Protein AF-A0A9W6GX20-F1 (afdb_monomer_lite)

Sequence (110 aa):
MPNDTYKALIESVVKDRARELGLNESQAFATVANALILEPFDLSIDEIEAGDTDGSGDGQIDALYILVNGHTLSGEEGEKIPERGPLEIDIIIIQSKNTDSFTESTLAMF

Foldseek 3Di:
DVVVVVVVVLQVQLVVQCVVVVHDSQVSQVLVVLCVVCVVLPDDPVLSVVQADDDPDPPQFRGKFKAKVSFGCDDPSVVVHDPDDDIDIDIDTDHGDPDPDDDDDDDPDD

Secondary structure (DSSP, 8-state):
-HHHHHHHHHHHHHHHHHHHHT--HHHHHHHHHHHHHHGGGT--HHHHHHHB--SSSS-S-SEEEEEETTEESSHHHHTTS-SSS---EEEEEE----SSS---------

Structure (mmCIF, N/CA/C/O backbone):
data_AF-A0A9W6GX20-F1
#
_entry.id   A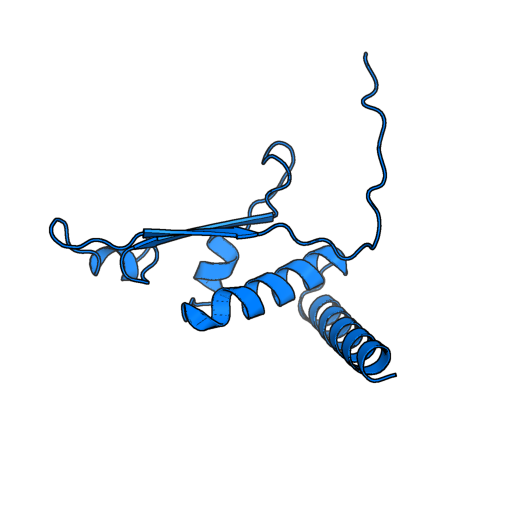F-A0A9W6GX20-F1
#
loop_
_atom_site.group_PDB
_atom_site.id
_atom_site.type_symbol
_atom_site.label_atom_id
_atom_site.label_alt_id
_atom_site.label_comp_id
_atom_site.label_asym_id
_atom_site.label_entity_id
_atom_site.label_seq_id
_atom_site.pdbx_PDB_ins_code
_atom_site.Cartn_x
_atom_site.Cartn_y
_atom_site.Cartn_z
_atom_site.occupancy
_atom_site.B_iso_or_equiv
_atom_site.auth_seq_id
_atom_site.auth_comp_id
_atom_site.auth_asym_id
_atom_site.auth_atom_id
_atom_site.pdbx_PDB_model_num
ATOM 1 N N . MET A 1 1 ? 28.650 -6.823 -4.273 1.00 56.97 1 MET A N 1
ATOM 2 C CA . MET A 1 1 ? 28.546 -6.539 -2.822 1.00 56.97 1 MET A CA 1
ATOM 3 C C . MET A 1 1 ? 27.142 -6.946 -2.373 1.00 56.97 1 MET A C 1
ATOM 5 O O . MET A 1 1 ? 26.289 -7.030 -3.243 1.00 56.97 1 MET A O 1
ATOM 9 N N . PRO A 1 2 ? 26.865 -7.235 -1.089 1.00 69.00 2 PRO A N 1
ATOM 10 C CA . PRO A 1 2 ? 25.550 -7.729 -0.644 1.00 69.00 2 PRO A CA 1
ATOM 11 C C . PRO A 1 2 ? 24.354 -6.898 -1.146 1.00 69.00 2 PRO A C 1
ATOM 13 O O . PRO A 1 2 ? 23.334 -7.462 -1.527 1.00 69.00 2 PRO A O 1
ATOM 16 N N . ASN A 1 3 ? 24.519 -5.575 -1.250 1.00 79.06 3 ASN A N 1
ATOM 17 C CA . ASN A 1 3 ? 23.487 -4.664 -1.755 1.00 79.06 3 ASN A CA 1
ATOM 18 C C . ASN A 1 3 ? 23.095 -4.913 -3.219 1.00 79.06 3 ASN A C 1
ATOM 20 O O . ASN A 1 3 ? 21.919 -4.791 -3.549 1.00 79.06 3 ASN A O 1
ATOM 24 N N . ASP A 1 4 ? 24.037 -5.306 -4.079 1.00 88.19 4 ASP A N 1
ATOM 25 C CA . ASP A 1 4 ? 23.742 -5.589 -5.491 1.00 88.19 4 ASP A CA 1
ATOM 26 C C . ASP A 1 4 ? 22.870 -6.844 -5.617 1.00 88.19 4 ASP A C 1
ATOM 28 O O . ASP A 1 4 ? 21.959 -6.904 -6.439 1.00 88.19 4 ASP A O 1
ATOM 32 N N . THR A 1 5 ? 23.122 -7.836 -4.758 1.00 92.38 5 THR A N 1
ATOM 33 C CA . THR A 1 5 ? 22.345 -9.077 -4.707 1.00 92.38 5 THR A CA 1
ATOM 34 C C . THR A 1 5 ? 20.917 -8.817 -4.233 1.00 92.38 5 THR A C 1
ATOM 36 O O . THR A 1 5 ? 19.979 -9.328 -4.839 1.00 92.38 5 THR A O 1
ATOM 39 N N . TYR A 1 6 ? 20.730 -8.009 -3.183 1.00 89.31 6 TYR A N 1
ATOM 40 C CA . TYR A 1 6 ? 19.389 -7.667 -2.694 1.00 89.31 6 TYR A CA 1
ATOM 41 C C . TYR A 1 6 ? 18.599 -6.837 -3.705 1.00 89.31 6 TYR A C 1
ATOM 43 O O . TYR A 1 6 ? 17.421 -7.109 -3.922 1.00 89.31 6 TYR A O 1
ATOM 51 N N . LYS A 1 7 ? 19.252 -5.881 -4.378 1.00 88.88 7 LYS A N 1
ATOM 52 C CA . LYS A 1 7 ? 18.622 -5.107 -5.453 1.00 88.88 7 LYS A CA 1
ATOM 53 C C . LYS A 1 7 ? 18.160 -6.018 -6.592 1.00 88.88 7 LYS A C 1
ATOM 55 O O . LYS A 1 7 ? 16.993 -5.972 -6.963 1.00 88.88 7 LYS A O 1
ATOM 60 N N . ALA A 1 8 ? 19.033 -6.904 -7.073 1.00 92.19 8 ALA A N 1
ATOM 61 C CA . ALA A 1 8 ? 18.685 -7.857 -8.126 1.00 92.19 8 ALA A CA 1
ATOM 62 C C . ALA A 1 8 ? 17.529 -8.794 -7.724 1.00 92.19 8 ALA A C 1
ATOM 64 O O . ALA A 1 8 ? 16.697 -9.143 -8.562 1.00 92.19 8 ALA A O 1
ATOM 65 N N . LEU A 1 9 ? 17.452 -9.186 -6.446 1.00 93.88 9 LEU A N 1
ATOM 66 C CA . LEU A 1 9 ? 16.350 -9.997 -5.931 1.00 93.88 9 LEU A CA 1
ATOM 67 C C . LEU A 1 9 ? 15.019 -9.235 -5.976 1.00 93.88 9 LEU A C 1
ATOM 69 O O . LEU A 1 9 ? 14.044 -9.770 -6.501 1.00 93.88 9 LEU A O 1
ATOM 73 N N . ILE A 1 10 ? 14.980 -7.993 -5.480 1.00 91.75 10 ILE A N 1
ATOM 74 C CA . ILE A 1 10 ? 13.766 -7.163 -5.524 1.00 91.75 10 ILE A CA 1
ATOM 75 C C . ILE A 1 10 ? 13.337 -6.916 -6.972 1.00 91.75 10 ILE A C 1
ATOM 77 O O . ILE A 1 10 ? 12.167 -7.092 -7.298 1.00 91.75 10 ILE A O 1
ATOM 81 N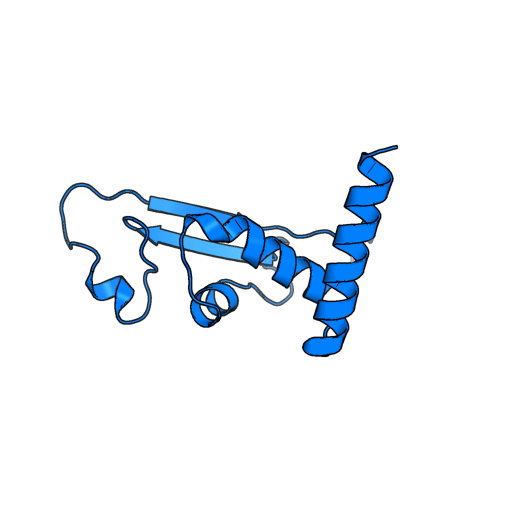 N . GLU A 1 11 ? 14.274 -6.592 -7.863 1.00 93.50 11 GLU A N 1
ATOM 82 C CA . GLU A 1 11 ? 13.978 -6.411 -9.288 1.00 93.50 11 GLU A CA 1
ATOM 83 C C . GLU A 1 11 ? 13.362 -7.669 -9.920 1.00 93.50 11 GLU A C 1
ATOM 85 O O . GLU A 1 11 ? 12.450 -7.562 -10.740 1.00 93.50 11 GLU A O 1
ATOM 90 N N . SER A 1 12 ? 13.825 -8.865 -9.538 1.00 96.19 12 SER A N 1
ATOM 91 C CA . SER A 1 12 ? 13.233 -10.123 -10.005 1.00 96.19 12 SER A CA 1
ATOM 92 C C . SER A 1 12 ? 11.802 -10.299 -9.498 1.00 96.19 12 SER A C 1
ATOM 94 O O . SER A 1 12 ? 10.918 -10.606 -10.294 1.00 96.19 12 SER A O 1
ATOM 96 N N . VAL A 1 13 ? 11.561 -10.065 -8.203 1.00 96.38 13 VAL A N 1
ATOM 97 C CA . VAL A 1 13 ? 10.224 -10.17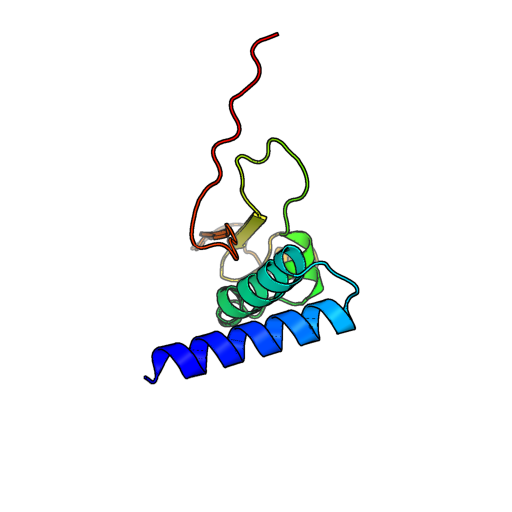5 -7.593 1.00 96.38 13 VAL A CA 1
ATOM 98 C C . VAL A 1 13 ? 9.242 -9.213 -8.262 1.00 96.38 13 VAL A C 1
ATOM 100 O O . VAL A 1 13 ? 8.137 -9.608 -8.622 1.00 96.38 13 VAL A O 1
ATOM 103 N N . VAL A 1 14 ? 9.661 -7.969 -8.502 1.00 96.56 14 VAL A N 1
ATOM 104 C CA . VAL A 1 14 ? 8.842 -6.952 -9.179 1.00 96.56 14 VAL A CA 1
ATOM 105 C C . VAL A 1 14 ? 8.513 -7.368 -10.613 1.00 96.56 14 VAL A C 1
ATOM 107 O O . VAL A 1 14 ? 7.367 -7.234 -11.040 1.00 96.56 14 VAL A O 1
ATOM 110 N N . LYS A 1 15 ? 9.480 -7.917 -11.357 1.00 96.94 15 LYS A N 1
ATOM 111 C CA . LYS A 1 15 ? 9.256 -8.404 -12.730 1.00 96.94 15 LYS A CA 1
ATOM 112 C C . LYS A 1 15 ? 8.304 -9.592 -12.787 1.00 96.94 15 LYS A C 1
ATOM 114 O O . LYS A 1 15 ? 7.477 -9.663 -13.696 1.00 96.94 15 LYS A O 1
ATOM 119 N N . ASP A 1 16 ? 8.413 -10.518 -11.842 1.00 97.69 16 ASP A N 1
ATOM 120 C CA . ASP A 1 16 ? 7.505 -11.660 -11.773 1.00 97.69 16 ASP A CA 1
ATOM 121 C C . ASP A 1 16 ? 6.088 -11.210 -11.390 1.00 97.69 16 ASP A C 1
ATOM 123 O O . ASP A 1 16 ? 5.132 -11.606 -12.057 1.00 97.69 16 ASP A O 1
ATOM 127 N N . ARG A 1 17 ? 5.957 -10.277 -10.436 1.00 95.75 17 ARG A N 1
ATOM 128 C CA . ARG A 1 17 ? 4.678 -9.653 -10.062 1.00 95.75 17 ARG A CA 1
ATOM 129 C C . ARG A 1 17 ? 4.027 -8.909 -11.230 1.00 95.75 17 ARG A C 1
ATOM 131 O O . ARG A 1 17 ? 2.831 -9.066 -11.468 1.00 95.75 17 ARG A O 1
ATOM 138 N N . ALA A 1 18 ? 4.813 -8.145 -11.992 1.00 97.00 18 ALA A N 1
ATOM 139 C CA . ALA A 1 18 ? 4.352 -7.463 -13.201 1.00 97.00 18 ALA A CA 1
ATOM 140 C C . ALA A 1 18 ? 3.785 -8.456 -14.227 1.00 97.00 18 ALA A C 1
ATOM 142 O O . ALA A 1 18 ? 2.727 -8.216 -14.807 1.00 97.00 18 ALA A O 1
ATOM 143 N N . ARG A 1 19 ? 4.456 -9.602 -14.417 1.00 97.50 19 ARG A N 1
ATOM 144 C CA . ARG A 1 19 ? 4.006 -10.661 -15.330 1.00 97.50 19 ARG A CA 1
ATOM 145 C C . ARG A 1 19 ? 2.726 -11.343 -14.847 1.00 97.50 19 ARG A C 1
ATOM 147 O O . ARG A 1 19 ? 1.853 -11.587 -15.672 1.00 97.50 19 ARG A O 1
ATOM 154 N N . GLU A 1 20 ? 2.627 -11.665 -13.559 1.00 96.62 20 GLU A N 1
ATOM 155 C CA . GLU A 1 20 ? 1.448 -12.324 -12.978 1.00 96.62 20 GLU A CA 1
ATOM 156 C C . GLU A 1 20 ? 0.184 -11.477 -13.104 1.00 96.62 20 GLU A C 1
ATOM 158 O O . GLU A 1 20 ? -0.864 -11.992 -13.487 1.00 96.62 20 GLU A O 1
ATOM 163 N N . LEU A 1 21 ? 0.291 -10.183 -12.798 1.00 93.44 21 LEU A N 1
ATOM 164 C CA . LEU A 1 21 ? -0.860 -9.281 -12.732 1.00 93.44 21 LEU A CA 1
ATOM 165 C C . LEU A 1 21 ? -1.097 -8.488 -14.025 1.00 93.44 21 LEU A C 1
ATOM 167 O O . LEU A 1 21 ? -2.078 -7.757 -14.128 1.00 93.44 21 LEU A O 1
ATOM 171 N N . GLY A 1 22 ? -0.208 -8.604 -15.017 1.00 96.06 22 GLY A N 1
ATOM 172 C CA . GLY A 1 22 ? -0.285 -7.815 -16.250 1.00 96.06 22 GLY A CA 1
ATOM 173 C C . GLY A 1 22 ? -0.063 -6.313 -16.027 1.00 96.06 22 GLY A C 1
ATOM 174 O O . GLY A 1 22 ? -0.606 -5.496 -16.769 1.00 96.06 22 GLY A O 1
ATOM 175 N N . LEU A 1 23 ? 0.719 -5.952 -15.007 1.00 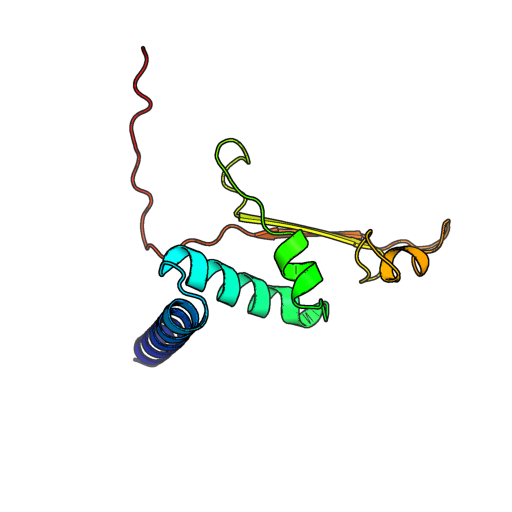93.62 23 LEU A N 1
ATOM 176 C CA . LEU A 1 23 ? 1.014 -4.572 -14.616 1.00 93.62 23 LEU A CA 1
ATOM 177 C C . LEU A 1 23 ? 2.310 -4.069 -15.259 1.00 93.62 23 LEU A C 1
ATOM 179 O O . LEU A 1 23 ? 3.177 -4.852 -15.653 1.00 93.62 23 LEU A O 1
ATOM 183 N N . ASN A 1 24 ? 2.486 -2.747 -15.320 1.00 93.75 24 ASN A N 1
ATOM 184 C CA . ASN A 1 24 ? 3.810 -2.187 -15.601 1.00 93.75 24 ASN A CA 1
ATOM 185 C C . ASN A 1 24 ? 4.737 -2.306 -14.373 1.00 93.75 24 ASN A C 1
ATOM 187 O O . ASN A 1 24 ? 4.270 -2.508 -13.253 1.00 93.75 24 ASN A O 1
ATOM 191 N N . GLU A 1 25 ? 6.054 -2.174 -14.565 1.00 92.88 25 GLU A N 1
ATOM 192 C CA . GLU A 1 25 ? 7.028 -2.366 -13.475 1.00 92.88 25 GLU A CA 1
ATOM 193 C C . GLU A 1 25 ? 6.843 -1.386 -12.303 1.00 92.88 25 GLU A C 1
ATOM 195 O O . GLU A 1 25 ? 7.079 -1.768 -11.161 1.00 92.88 25 GLU A O 1
ATOM 200 N N . SER A 1 26 ? 6.398 -0.148 -12.548 1.00 90.94 26 SER A N 1
ATOM 201 C CA . SER A 1 26 ? 6.145 0.833 -11.482 1.00 90.94 26 SER A CA 1
ATOM 202 C C . SER A 1 26 ? 4.924 0.459 -10.644 1.00 90.94 26 SER A C 1
ATOM 204 O O . SER A 1 26 ? 4.984 0.507 -9.419 1.00 90.94 26 SER A O 1
ATOM 206 N N . GLN A 1 27 ? 3.838 0.040 -11.295 1.00 92.06 27 GLN A N 1
ATOM 207 C CA . GLN A 1 27 ? 2.642 -0.468 -10.621 1.00 92.06 27 GLN A CA 1
ATOM 208 C C . GLN A 1 27 ? 2.970 -1.737 -9.832 1.00 92.06 27 GLN A C 1
ATOM 210 O O . GLN A 1 27 ? 2.653 -1.832 -8.653 1.00 92.06 27 GLN A O 1
ATOM 215 N N . ALA A 1 28 ? 3.675 -2.689 -10.445 1.00 94.94 28 ALA A N 1
ATOM 216 C CA . ALA A 1 28 ? 4.097 -3.907 -9.766 1.00 94.94 28 ALA A CA 1
ATOM 217 C C . ALA A 1 28 ? 4.988 -3.602 -8.554 1.00 94.94 28 ALA A C 1
ATOM 219 O O . ALA A 1 28 ? 4.784 -4.185 -7.491 1.00 94.94 28 ALA A O 1
ATOM 220 N N . PHE A 1 29 ? 5.922 -2.656 -8.682 1.00 94.31 29 PHE A N 1
ATOM 221 C CA . PHE A 1 29 ? 6.742 -2.196 -7.566 1.00 94.31 29 PHE A CA 1
ATOM 222 C C . PHE A 1 29 ? 5.888 -1.641 -6.424 1.00 94.31 29 PHE A C 1
ATOM 224 O O . PHE A 1 29 ? 6.108 -2.037 -5.283 1.00 94.31 29 PHE A O 1
ATOM 231 N N . ALA A 1 30 ? 4.893 -0.798 -6.721 1.00 93.56 30 ALA A N 1
ATOM 232 C CA . ALA A 1 30 ? 3.971 -0.282 -5.711 1.00 93.56 30 ALA A CA 1
ATOM 233 C C . ALA A 1 30 ? 3.222 -1.416 -4.991 1.00 93.56 30 ALA A C 1
ATOM 235 O O . ALA A 1 30 ? 3.221 -1.446 -3.766 1.00 93.56 30 ALA A O 1
ATOM 236 N N . THR A 1 31 ? 2.705 -2.418 -5.717 1.00 93.50 31 THR A N 1
ATOM 237 C CA . THR A 1 31 ? 2.021 -3.561 -5.072 1.00 93.50 31 THR A CA 1
ATOM 238 C C . THR A 1 31 ? 2.940 -4.357 -4.141 1.00 93.50 31 THR A C 1
ATOM 240 O O . THR A 1 31 ? 2.514 -4.791 -3.074 1.00 93.50 31 THR A O 1
ATOM 243 N N . VAL A 1 32 ? 4.211 -4.550 -4.520 1.00 94.25 32 VAL A N 1
ATOM 244 C CA . VAL A 1 32 ? 5.199 -5.249 -3.683 1.00 94.25 32 VAL A CA 1
ATOM 245 C C . VAL A 1 32 ? 5.560 -4.401 -2.465 1.00 94.25 32 VAL A C 1
ATOM 247 O O . VAL A 1 32 ? 5.625 -4.924 -1.356 1.00 94.25 32 VAL A O 1
ATOM 250 N N . ALA A 1 33 ? 5.781 -3.099 -2.657 1.00 94.44 33 ALA A N 1
ATOM 251 C CA . ALA A 1 33 ? 6.115 -2.175 -1.581 1.00 94.44 33 ALA A CA 1
ATOM 252 C C . ALA A 1 33 ? 4.979 -2.075 -0.556 1.00 94.44 33 ALA A C 1
ATOM 254 O O . ALA A 1 33 ? 5.236 -2.243 0.634 1.00 94.44 33 ALA A O 1
ATOM 255 N N . ASN A 1 34 ? 3.738 -1.883 -1.011 1.00 95.00 34 ASN A N 1
ATOM 256 C CA . ASN A 1 34 ? 2.562 -1.801 -0.146 1.00 95.00 34 ASN A CA 1
ATOM 257 C C . ASN A 1 34 ? 2.406 -3.095 0.664 1.00 95.00 34 ASN A C 1
ATOM 259 O O . ASN A 1 34 ? 2.324 -3.031 1.886 1.00 95.00 34 ASN A O 1
ATOM 263 N N . ALA A 1 35 ? 2.490 -4.268 0.023 1.00 93.44 35 ALA A N 1
ATOM 264 C CA . ALA A 1 35 ? 2.384 -5.554 0.716 1.00 93.44 35 ALA A CA 1
ATOM 265 C C . ALA A 1 35 ? 3.457 -5.754 1.803 1.00 93.44 35 ALA A C 1
ATOM 267 O O . ALA A 1 35 ? 3.154 -6.246 2.885 1.00 93.44 35 ALA A O 1
ATOM 268 N N . LEU A 1 36 ? 4.708 -5.358 1.539 1.00 92.94 36 LEU A N 1
ATOM 269 C CA . LEU A 1 36 ? 5.795 -5.484 2.518 1.00 92.94 36 LEU A CA 1
ATOM 270 C C . LEU A 1 36 ? 5.684 -4.466 3.661 1.00 92.94 36 LEU A C 1
ATOM 272 O O . LEU A 1 36 ? 5.971 -4.799 4.805 1.00 92.94 36 LEU A O 1
ATOM 276 N N . ILE A 1 37 ? 5.290 -3.225 3.365 1.00 94.69 37 ILE A N 1
ATOM 277 C CA . ILE A 1 37 ? 5.120 -2.173 4.379 1.00 94.69 37 ILE A CA 1
ATOM 278 C C . ILE A 1 37 ? 3.942 -2.497 5.302 1.00 94.69 37 ILE A C 1
ATOM 280 O O . ILE A 1 37 ? 4.007 -2.208 6.496 1.00 94.69 37 ILE A O 1
ATOM 284 N N . LEU A 1 38 ? 2.880 -3.088 4.750 1.00 94.94 38 LEU A N 1
ATOM 285 C CA . LEU A 1 38 ? 1.632 -3.350 5.460 1.00 94.94 38 LEU A CA 1
ATOM 286 C C . LEU A 1 38 ? 1.588 -4.723 6.148 1.00 94.94 38 LEU A C 1
ATOM 288 O O . LEU A 1 38 ? 0.651 -4.970 6.903 1.00 94.94 38 LEU A O 1
ATOM 292 N N . GLU A 1 39 ? 2.607 -5.575 5.966 1.00 94.00 39 GLU A N 1
ATOM 293 C CA . GLU A 1 39 ? 2.730 -6.881 6.641 1.00 94.00 39 GLU A CA 1
ATOM 294 C C . GLU A 1 39 ? 2.432 -6.813 8.155 1.00 94.00 39 GLU A C 1
ATOM 296 O O . GLU A 1 39 ? 1.670 -7.651 8.638 1.00 94.00 39 GLU A O 1
ATOM 301 N N . PRO A 1 40 ? 2.938 -5.826 8.929 1.00 94.19 40 PRO A N 1
ATOM 302 C CA . PRO A 1 40 ? 2.708 -5.786 10.374 1.00 94.19 40 PRO A CA 1
ATOM 303 C C . PRO A 1 40 ? 1.247 -5.560 10.782 1.00 94.19 40 PRO A C 1
ATOM 305 O O . PRO A 1 40 ? 0.911 -5.785 11.944 1.00 94.19 40 PRO A O 1
ATOM 308 N N . PHE A 1 41 ? 0.406 -5.090 9.859 1.00 92.44 41 PHE A N 1
ATOM 309 C CA . PHE A 1 41 ? -0.997 -4.764 10.105 1.00 92.44 41 PHE A CA 1
ATOM 310 C C . PHE A 1 41 ? -1.956 -5.888 9.689 1.00 92.44 41 PHE A C 1
ATOM 312 O O . PHE A 1 41 ? -3.153 -5.746 9.901 1.00 92.44 41 PHE A O 1
ATOM 319 N N . ASP A 1 42 ? -1.441 -6.990 9.125 1.00 91.19 42 ASP A N 1
ATOM 320 C CA . ASP A 1 42 ? -2.218 -8.183 8.738 1.00 91.19 42 ASP A CA 1
ATOM 321 C C . ASP A 1 42 ? -3.435 -7.869 7.843 1.00 91.19 42 ASP A C 1
ATOM 323 O O . ASP A 1 42 ? -4.497 -8.479 7.957 1.00 91.19 42 ASP A O 1
ATOM 327 N N . LEU A 1 43 ? -3.286 -6.882 6.951 1.00 91.00 43 LEU A N 1
ATOM 328 C CA . LEU A 1 43 ? -4.343 -6.484 6.023 1.00 91.00 43 LEU A CA 1
ATOM 329 C C . LEU A 1 43 ? -4.528 -7.531 4.922 1.00 91.00 43 LEU A C 1
ATOM 331 O O . LEU A 1 43 ? -3.562 -8.059 4.361 1.00 91.00 43 LEU A O 1
ATOM 335 N N . SER A 1 44 ? -5.782 -7.789 4.562 1.00 90.88 44 SER A N 1
ATOM 336 C CA . SER A 1 44 ? -6.111 -8.608 3.397 1.00 90.88 44 SER A CA 1
ATOM 337 C C . SER A 1 44 ? -5.735 -7.907 2.085 1.00 90.88 44 SER A C 1
ATOM 339 O O . SER A 1 44 ? -5.554 -6.692 2.028 1.00 90.88 44 SER A O 1
ATOM 341 N N . ILE A 1 45 ? -5.642 -8.676 0.994 1.00 89.19 45 ILE A N 1
ATOM 342 C CA . ILE A 1 45 ? -5.335 -8.124 -0.339 1.00 89.19 45 ILE A CA 1
ATOM 343 C C . ILE A 1 45 ? -6.368 -7.064 -0.738 1.00 89.19 45 ILE A C 1
ATOM 345 O O . ILE A 1 45 ? -5.982 -5.995 -1.196 1.00 89.19 45 ILE A O 1
ATOM 349 N N . ASP A 1 46 ? -7.653 -7.330 -0.498 1.00 90.38 46 ASP A N 1
ATOM 350 C CA . ASP A 1 46 ? -8.737 -6.404 -0.831 1.00 90.38 46 ASP A CA 1
ATOM 351 C C . ASP A 1 46 ? -8.635 -5.094 -0.026 1.00 90.38 46 ASP A C 1
ATOM 353 O O . ASP A 1 46 ? -8.926 -4.019 -0.545 1.00 90.38 46 ASP A O 1
ATOM 357 N N . GLU A 1 47 ? -8.193 -5.159 1.235 1.00 91.31 47 GLU A N 1
ATOM 358 C CA . GLU A 1 47 ? -7.964 -3.970 2.069 1.00 91.31 47 GLU A CA 1
ATOM 359 C C . GLU A 1 47 ? -6.747 -3.162 1.621 1.00 91.31 47 GLU A C 1
ATOM 361 O O . GLU A 1 47 ? -6.782 -1.932 1.676 1.00 91.31 47 GLU A O 1
ATOM 366 N N . ILE A 1 48 ? -5.688 -3.836 1.163 1.00 92.44 48 ILE A N 1
ATOM 367 C CA . ILE A 1 48 ? -4.524 -3.177 0.564 1.00 92.44 48 ILE A CA 1
ATOM 368 C C . ILE A 1 48 ? -4.961 -2.442 -0.709 1.00 92.44 48 ILE A C 1
ATOM 370 O O . ILE A 1 48 ? -4.767 -1.238 -0.827 1.00 92.44 48 ILE A O 1
ATOM 374 N N . GLU A 1 49 ? -5.635 -3.133 -1.628 1.00 90.19 49 GLU A N 1
ATOM 375 C CA . GLU A 1 49 ? -6.103 -2.535 -2.885 1.00 90.19 49 GLU A CA 1
ATOM 376 C C . GLU A 1 49 ? -7.088 -1.376 -2.657 1.00 90.19 49 GLU A C 1
ATOM 378 O O . GLU A 1 49 ? -7.090 -0.406 -3.412 1.00 90.19 49 GLU A O 1
ATOM 383 N N . ALA A 1 50 ? -7.899 -1.424 -1.595 1.00 90.25 50 ALA A N 1
ATOM 384 C CA . ALA A 1 50 ? -8.822 -0.343 -1.250 1.00 90.25 50 ALA A CA 1
ATOM 385 C C . ALA A 1 50 ? -8.127 0.953 -0.791 1.00 90.25 50 ALA A C 1
ATOM 387 O O . ALA A 1 50 ? -8.747 2.019 -0.839 1.00 90.25 50 ALA A O 1
ATOM 388 N N . GLY A 1 51 ? -6.880 0.869 -0.319 1.00 90.44 51 GLY A N 1
ATOM 389 C CA . GLY A 1 51 ? -6.086 2.027 0.096 1.00 90.44 51 GLY A CA 1
ATOM 390 C C . GLY A 1 51 ? -5.224 2.622 -1.015 1.00 90.44 51 GLY A C 1
ATOM 391 O O . GLY A 1 51 ? -4.667 3.706 -0.825 1.00 90.44 51 GLY A O 1
ATOM 392 N N . ASP A 1 52 ? -5.106 1.951 -2.163 1.00 91.12 52 ASP A N 1
ATOM 393 C CA . ASP A 1 52 ? -4.382 2.481 -3.314 1.00 91.12 52 ASP A CA 1
ATOM 394 C C . ASP A 1 52 ? -5.085 3.740 -3.846 1.00 91.12 52 ASP A C 1
ATOM 396 O O . ASP A 1 52 ? -6.302 3.780 -4.048 1.00 91.12 52 ASP A O 1
ATOM 400 N N . THR A 1 53 ? -4.308 4.797 -4.075 1.00 87.75 53 THR A N 1
ATOM 401 C CA . THR A 1 53 ? -4.808 6.049 -4.644 1.00 87.75 53 THR A CA 1
ATOM 402 C C . THR A 1 53 ? -4.435 6.108 -6.115 1.00 87.75 53 THR A C 1
ATOM 404 O O . THR A 1 53 ? -3.277 5.928 -6.489 1.00 87.75 53 THR A O 1
ATOM 407 N N . ASP A 1 54 ? -5.429 6.334 -6.972 1.00 75.25 54 ASP A N 1
ATOM 408 C CA . ASP A 1 54 ? -5.214 6.485 -8.402 1.00 75.25 54 ASP A CA 1
ATOM 409 C C . ASP A 1 54 ? -5.311 7.950 -8.852 1.00 75.25 54 ASP A C 1
ATOM 411 O O . ASP A 1 54 ? -5.930 8.817 -8.230 1.00 75.25 54 ASP A O 1
ATOM 415 N N . GLY A 1 55 ? -4.696 8.222 -10.000 1.00 68.44 55 GLY A N 1
ATOM 416 C CA . GLY A 1 55 ? -4.944 9.443 -10.752 1.00 68.44 55 GLY A CA 1
ATOM 417 C C . GLY A 1 55 ? -4.000 10.609 -10.466 1.00 68.44 55 GLY A C 1
ATOM 418 O O . GLY A 1 55 ? -2.927 10.492 -9.893 1.00 68.44 55 GLY A O 1
ATOM 419 N N . SER A 1 56 ? -4.366 11.763 -11.019 1.00 70.12 56 SER A N 1
ATOM 420 C CA . SER A 1 56 ? -3.594 13.002 -10.920 1.00 70.12 56 SER A CA 1
ATOM 421 C C . SER A 1 56 ? -4.258 13.956 -9.932 1.00 70.12 56 SER A C 1
ATOM 423 O O . SER A 1 56 ? -5.455 14.209 -10.060 1.00 70.12 56 SER A O 1
ATOM 425 N N . GLY A 1 57 ? -3.485 14.571 -9.034 1.00 75.62 57 GLY A N 1
ATOM 426 C CA . GLY A 1 57 ? -3.993 15.577 -8.086 1.00 75.62 57 GLY A CA 1
ATOM 427 C C . GLY A 1 57 ? -4.146 15.081 -6.645 1.00 75.62 57 GLY A C 1
ATOM 428 O O . GLY A 1 57 ? -4.580 15.840 -5.786 1.00 75.62 57 GLY A O 1
ATOM 429 N N . ASP A 1 58 ? -3.723 13.850 -6.383 1.00 78.50 58 ASP A N 1
ATOM 430 C CA . ASP A 1 58 ? -3.553 13.215 -5.068 1.00 78.50 58 ASP A CA 1
ATOM 431 C C . ASP A 1 58 ? -2.325 13.721 -4.282 1.00 78.50 58 ASP A C 1
ATOM 433 O O . ASP A 1 58 ? -2.079 13.308 -3.152 1.00 78.50 58 ASP A O 1
ATOM 437 N N . GLY A 1 59 ? -1.529 14.617 -4.874 1.00 82.06 59 GLY A N 1
ATOM 438 C CA . GLY A 1 59 ? -0.282 15.087 -4.274 1.00 82.06 59 GLY A CA 1
ATOM 439 C C . GLY A 1 59 ? 0.870 14.081 -4.364 1.00 82.06 59 GLY A C 1
ATOM 440 O O . GLY A 1 59 ? 1.831 14.237 -3.618 1.00 82.06 59 GLY A O 1
ATOM 441 N N . GLN A 1 60 ? 0.809 13.123 -5.301 1.00 83.25 60 GLN A N 1
ATOM 442 C CA . GLN A 1 60 ? 1.750 12.004 -5.480 1.00 83.25 60 GLN A CA 1
ATOM 443 C C . GLN A 1 60 ? 1.700 10.953 -4.363 1.00 83.25 60 GLN A C 1
ATOM 445 O O . GLN A 1 60 ? 2.684 10.248 -4.142 1.00 83.25 60 GLN A O 1
ATOM 450 N N . ILE A 1 61 ? 0.580 10.861 -3.650 1.00 90.62 61 ILE A N 1
ATOM 451 C CA . ILE A 1 61 ? 0.322 9.755 -2.730 1.00 90.62 61 ILE A CA 1
ATOM 452 C C . ILE A 1 61 ? -0.058 8.552 -3.593 1.00 90.62 61 ILE A C 1
ATOM 454 O O . ILE A 1 61 ? -0.950 8.676 -4.419 1.00 90.62 61 ILE A O 1
ATOM 458 N N . ASP A 1 62 ? 0.620 7.418 -3.423 1.00 91.00 62 ASP A N 1
ATOM 459 C CA . ASP A 1 62 ? 0.316 6.188 -4.169 1.00 91.00 62 ASP A CA 1
ATOM 460 C C . ASP A 1 62 ? -0.596 5.246 -3.349 1.00 91.00 62 ASP A C 1
ATOM 462 O O . ASP A 1 62 ? -1.289 4.409 -3.923 1.00 91.00 62 ASP A O 1
ATOM 466 N N . ALA A 1 63 ? -0.621 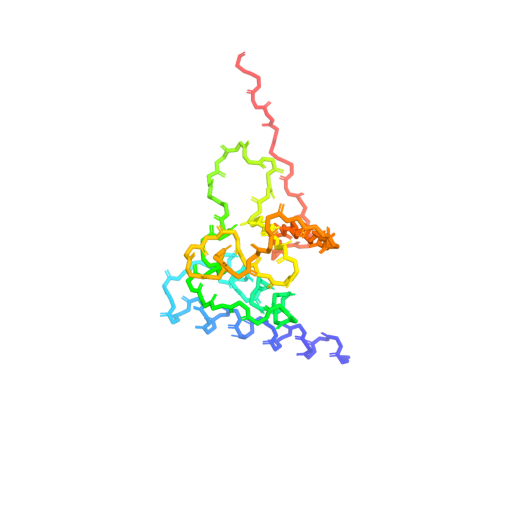5.385 -2.014 1.00 93.69 63 ALA A N 1
ATOM 467 C CA . ALA A 1 63 ? -1.623 4.754 -1.153 1.00 93.69 63 ALA A CA 1
ATOM 468 C C . ALA A 1 63 ? -1.801 5.472 0.201 1.00 93.69 63 ALA A C 1
ATOM 470 O O . ALA A 1 63 ? -0.858 6.070 0.739 1.00 93.69 63 ALA A O 1
ATOM 471 N N . LEU A 1 64 ? -3.001 5.368 0.777 1.00 93.62 64 LEU A N 1
ATOM 472 C CA . LEU A 1 64 ? -3.380 5.913 2.081 1.00 93.62 64 LEU A CA 1
ATOM 473 C C . LEU A 1 64 ? -4.200 4.896 2.883 1.00 93.62 64 LEU A C 1
ATOM 475 O O . LEU A 1 64 ? -5.244 4.432 2.435 1.00 93.62 64 LEU A O 1
ATOM 479 N N . TYR A 1 65 ? -3.792 4.665 4.128 1.00 93.81 65 TYR A N 1
ATOM 480 C CA . TYR A 1 65 ? -4.499 3.800 5.069 1.00 93.81 65 TYR A CA 1
ATOM 481 C C . TYR A 1 65 ? -4.719 4.529 6.388 1.00 93.81 65 TYR A C 1
ATOM 483 O O . TYR A 1 65 ? -3.828 5.218 6.891 1.00 93.81 65 TYR A O 1
ATOM 491 N N . ILE A 1 66 ? -5.910 4.357 6.955 1.00 94.06 66 ILE A N 1
ATOM 492 C CA . ILE A 1 66 ? -6.241 4.801 8.307 1.00 94.06 66 ILE A CA 1
ATOM 493 C C . ILE A 1 66 ? -6.739 3.577 9.058 1.00 94.06 66 ILE A C 1
ATOM 495 O O . ILE A 1 66 ? -7.778 3.017 8.704 1.00 94.06 66 ILE A O 1
ATOM 499 N N . LEU A 1 67 ? -5.997 3.181 10.086 1.00 94.50 67 LEU A N 1
ATOM 500 C CA . LEU A 1 67 ? -6.344 2.059 10.945 1.00 94.50 67 LEU A CA 1
ATOM 501 C C . LEU A 1 67 ? -6.675 2.579 12.336 1.00 94.50 67 LEU A C 1
ATOM 503 O O . LEU A 1 67 ? -6.051 3.522 12.823 1.00 94.50 67 LEU A O 1
ATOM 507 N N . VAL A 1 68 ? -7.657 1.959 12.981 1.00 94.38 68 VAL A N 1
ATOM 508 C CA . VAL A 1 68 ? -8.021 2.264 14.364 1.00 94.38 68 VAL A CA 1
ATOM 509 C C . VAL A 1 68 ? -7.938 0.988 15.178 1.00 94.38 68 VAL A C 1
ATOM 511 O O . VAL A 1 68 ? -8.629 0.015 14.888 1.00 94.38 68 VAL A O 1
ATOM 514 N N . ASN A 1 69 ? -7.080 0.990 16.198 1.00 93.00 69 ASN A N 1
ATOM 515 C CA . ASN A 1 69 ? -6.732 -0.199 16.977 1.00 93.00 69 ASN A CA 1
ATOM 516 C C . ASN A 1 69 ? -6.321 -1.388 16.080 1.00 93.00 69 ASN A C 1
ATOM 518 O O . ASN A 1 69 ? -6.699 -2.525 16.351 1.00 93.00 69 ASN A O 1
ATOM 522 N N . GLY A 1 70 ? -5.596 -1.113 14.991 1.00 91.44 70 GLY A N 1
ATOM 523 C CA . GLY A 1 70 ? -5.162 -2.118 14.016 1.00 91.44 70 GLY A CA 1
ATOM 524 C C . GLY A 1 70 ? -6.218 -2.563 12.995 1.00 91.44 70 GLY A C 1
ATOM 525 O O . GLY A 1 70 ? -5.887 -3.355 12.124 1.00 91.44 70 GLY A O 1
ATOM 526 N N . HIS A 1 71 ? -7.453 -2.054 13.053 1.00 90.69 71 HIS A N 1
ATOM 527 C CA . HIS A 1 71 ? -8.527 -2.426 12.122 1.00 90.69 71 HIS A CA 1
ATOM 528 C C . HIS A 1 71 ? -8.780 -1.350 11.065 1.00 90.69 71 HIS A C 1
ATOM 530 O O . HIS A 1 71 ? -8.720 -0.152 11.358 1.00 90.69 71 HIS A O 1
ATOM 536 N N . THR A 1 72 ? -9.120 -1.772 9.845 1.00 89.44 72 THR A N 1
ATOM 537 C CA . THR A 1 72 ? -9.604 -0.863 8.801 1.00 89.44 72 THR A CA 1
ATOM 538 C C . THR A 1 72 ? -10.973 -0.288 9.176 1.00 89.44 72 THR A C 1
ATOM 540 O O . THR A 1 72 ? -11.755 -0.884 9.914 1.00 89.44 72 THR A O 1
ATOM 543 N N . LEU A 1 73 ? -11.277 0.911 8.670 1.00 86.25 73 LEU A N 1
ATOM 544 C CA . LEU A 1 73 ? -12.567 1.575 8.915 1.00 86.25 73 LEU A CA 1
ATOM 545 C C . LEU A 1 73 ? -13.728 0.987 8.093 1.00 86.25 73 LEU A C 1
ATOM 547 O O . LEU A 1 73 ? -14.875 1.401 8.263 1.00 86.25 73 LEU A O 1
ATOM 551 N N . SER A 1 74 ? -13.438 0.078 7.166 1.00 80.12 74 SER A N 1
ATOM 552 C CA . SER A 1 74 ? -14.396 -0.493 6.220 1.00 80.12 74 SER A CA 1
ATOM 553 C C . SER A 1 74 ? -14.767 -1.934 6.565 1.00 80.12 74 SER A C 1
ATOM 555 O O . SER A 1 74 ? -14.032 -2.640 7.246 1.00 80.12 74 SER A O 1
ATOM 557 N N . GLY A 1 75 ? -15.905 -2.387 6.035 1.00 80.75 75 GLY A N 1
ATOM 558 C CA . GLY A 1 75 ? -16.343 -3.777 6.167 1.00 80.75 75 GLY A CA 1
ATOM 559 C C . GLY A 1 75 ? -16.622 -4.201 7.611 1.00 80.75 75 GLY A C 1
ATOM 560 O O . GLY A 1 75 ? -16.959 -3.381 8.463 1.00 80.75 75 GLY A O 1
ATOM 561 N N . GLU A 1 76 ? -16.497 -5.504 7.861 1.00 81.50 76 GLU A N 1
ATOM 562 C CA . GLU A 1 76 ? -16.744 -6.115 9.175 1.00 81.50 76 GLU A CA 1
ATOM 563 C C . GLU A 1 76 ? -15.678 -5.724 10.217 1.00 81.50 76 GLU A C 1
ATOM 565 O O . GLU A 1 76 ? -15.963 -5.688 11.413 1.00 81.50 76 GLU A O 1
ATOM 570 N N . GLU A 1 77 ? -14.457 -5.390 9.786 1.00 82.19 77 GLU A N 1
ATOM 571 C CA . GLU A 1 77 ? -13.375 -4.948 10.679 1.00 82.19 77 GLU A CA 1
ATOM 572 C C . GLU A 1 77 ? -13.715 -3.620 11.365 1.00 82.19 77 GLU A C 1
ATOM 574 O O . GLU A 1 77 ? -13.489 -3.467 12.569 1.00 82.19 77 GLU A O 1
ATOM 579 N N . GLY A 1 78 ? -14.370 -2.704 10.644 1.00 83.12 78 GLY A N 1
ATOM 580 C CA . GLY A 1 78 ? -14.834 -1.435 11.199 1.00 83.12 78 GLY A CA 1
ATOM 581 C C . GLY A 1 78 ? -15.825 -1.599 12.360 1.00 83.12 78 GLY A C 1
ATOM 582 O O . GLY A 1 78 ? -15.850 -0.770 13.270 1.00 83.12 78 GLY A O 1
ATOM 583 N N . GLU A 1 79 ? -16.596 -2.692 12.393 1.00 85.56 79 GLU A N 1
ATOM 584 C CA . GLU A 1 79 ? -17.538 -2.987 13.484 1.00 85.56 79 GLU A CA 1
ATOM 585 C C . GLU A 1 79 ? -16.834 -3.380 14.795 1.00 85.56 79 GLU A C 1
ATOM 587 O O . GLU A 1 79 ? -17.431 -3.298 15.872 1.00 85.56 79 GLU A O 1
ATOM 592 N N . LYS A 1 80 ? -15.557 -3.784 14.732 1.00 85.50 80 LYS A N 1
ATOM 593 C CA . LYS A 1 80 ? -14.745 -4.121 15.914 1.00 85.50 80 LYS A CA 1
ATOM 594 C C . LYS A 1 80 ? -14.218 -2.877 16.633 1.00 85.50 80 LYS A C 1
ATOM 596 O O . LYS A 1 80 ? -13.773 -2.975 17.780 1.00 85.50 80 LYS A O 1
ATOM 601 N N . ILE A 1 81 ? -14.274 -1.710 15.987 1.00 90.31 81 ILE A N 1
ATOM 602 C CA . ILE A 1 81 ? -13.793 -0.449 16.550 1.00 90.31 81 ILE A CA 1
ATOM 603 C C . ILE A 1 81 ? -14.782 0.035 17.624 1.00 90.31 81 ILE A C 1
ATOM 605 O O . ILE A 1 81 ? -15.962 0.246 17.340 1.00 90.31 81 ILE A O 1
ATOM 609 N N . PRO A 1 82 ? -14.336 0.252 18.874 1.00 90.81 82 PRO A N 1
ATOM 610 C CA . PRO A 1 82 ? -15.224 0.719 19.929 1.00 90.81 82 PRO A CA 1
ATOM 611 C C . PRO A 1 82 ? -15.630 2.184 19.709 1.00 90.81 82 PRO A C 1
ATOM 613 O O . PRO A 1 82 ? -14.795 3.036 19.420 1.00 90.81 82 PRO A O 1
ATOM 616 N N . GLU A 1 83 ? -16.897 2.520 19.971 1.00 88.19 83 GLU A N 1
ATOM 617 C CA . GLU A 1 83 ? -17.408 3.902 19.855 1.00 88.19 83 GLU A CA 1
ATOM 618 C C . GLU A 1 83 ? -16.715 4.905 20.802 1.00 88.19 83 GLU A C 1
ATOM 620 O O . GLU A 1 83 ? -16.783 6.119 20.607 1.00 88.19 83 GLU A O 1
ATOM 625 N N . ARG A 1 84 ? -16.105 4.414 21.888 1.00 90.38 84 ARG A N 1
ATOM 626 C CA . ARG A 1 84 ? -15.451 5.223 22.926 1.00 90.38 84 ARG A CA 1
ATOM 627 C C . ARG A 1 84 ? -14.413 4.411 23.689 1.00 90.38 84 ARG A C 1
ATOM 629 O O . ARG A 1 84 ? -14.580 3.209 23.879 1.00 90.38 84 ARG A O 1
ATOM 636 N N . GLY A 1 85 ? -13.418 5.099 24.240 1.00 90.19 85 GLY A N 1
ATOM 637 C CA . GLY A 1 85 ? -12.353 4.492 25.036 1.00 90.19 85 GLY A CA 1
ATOM 638 C C . GLY A 1 85 ? -10.976 4.831 24.471 1.00 90.19 85 GLY A C 1
ATOM 639 O O . GLY A 1 85 ? -10.859 5.815 23.739 1.00 90.19 85 GLY A O 1
ATOM 640 N N . PRO A 1 86 ? -9.931 4.070 24.835 1.00 93.31 86 PRO A N 1
ATOM 641 C CA . PRO A 1 86 ? -8.628 4.226 24.207 1.00 93.31 86 PRO A CA 1
ATOM 642 C C . PRO A 1 86 ? -8.738 3.864 22.722 1.00 93.31 86 PRO A C 1
ATOM 644 O O . PRO A 1 86 ? -9.198 2.776 22.374 1.00 93.31 86 PRO A O 1
ATOM 647 N N . LEU A 1 87 ? -8.338 4.806 21.873 1.00 94.25 87 LEU A N 1
ATOM 648 C CA . LEU A 1 87 ? -8.244 4.639 20.430 1.00 94.25 87 LEU A CA 1
ATOM 649 C C . LEU A 1 87 ? -6.808 4.955 20.025 1.00 94.25 87 LEU A C 1
ATOM 651 O O . LEU A 1 87 ? -6.301 6.036 20.333 1.00 94.25 87 LEU A O 1
ATOM 655 N N . GLU A 1 88 ? -6.171 4.008 19.357 1.00 94.56 88 GLU A N 1
ATOM 656 C CA . GLU A 1 88 ? -4.915 4.193 18.643 1.00 94.56 88 GLU A CA 1
ATOM 657 C C . GLU A 1 88 ? -5.241 4.361 17.162 1.00 94.56 88 GLU A C 1
ATOM 659 O O . GLU A 1 88 ? -6.049 3.604 16.627 1.00 94.56 88 GLU A O 1
ATOM 664 N N . ILE A 1 89 ? -4.686 5.395 16.530 1.00 94.81 89 ILE A N 1
ATOM 665 C CA . ILE A 1 89 ? -4.938 5.699 15.121 1.00 94.81 89 ILE A CA 1
ATOM 666 C C . ILE A 1 89 ? -3.603 5.689 14.392 1.00 94.81 89 ILE A C 1
ATOM 668 O O . ILE A 1 89 ? -2.762 6.556 14.640 1.00 94.81 89 ILE A O 1
ATOM 672 N N . ASP A 1 90 ? -3.459 4.754 13.462 1.00 95.81 90 ASP A N 1
ATOM 673 C CA . ASP A 1 90 ? -2.336 4.690 12.538 1.00 95.81 90 ASP A CA 1
ATOM 674 C C . ASP A 1 90 ? -2.744 5.313 11.208 1.00 95.81 90 ASP A C 1
ATOM 676 O O . ASP A 1 90 ? -3.760 4.951 10.613 1.00 95.81 90 ASP A O 1
ATOM 680 N N . ILE A 1 91 ? -1.941 6.264 10.736 1.00 95.44 91 ILE A N 1
ATOM 681 C CA . ILE A 1 91 ? -2.090 6.858 9.407 1.00 95.44 91 ILE A CA 1
ATOM 682 C C . ILE A 1 91 ? -0.851 6.481 8.607 1.00 95.44 91 ILE A C 1
ATOM 684 O O . ILE A 1 91 ? 0.248 6.958 8.900 1.00 95.44 91 ILE A O 1
ATOM 688 N N . ILE A 1 92 ? -1.036 5.638 7.593 1.00 95.50 92 ILE A N 1
ATOM 689 C CA . ILE A 1 92 ? 0.035 5.186 6.708 1.00 95.50 92 ILE A CA 1
ATOM 690 C C . ILE A 1 92 ? -0.141 5.861 5.351 1.00 95.50 92 ILE A C 1
ATOM 692 O O . ILE A 1 92 ? -1.169 5.706 4.699 1.00 95.50 92 ILE A O 1
ATOM 696 N N . ILE A 1 93 ? 0.878 6.609 4.930 1.00 94.81 93 ILE A N 1
ATOM 697 C CA . ILE A 1 93 ? 0.948 7.245 3.612 1.00 94.81 93 ILE A CA 1
ATOM 698 C C . ILE A 1 93 ? 2.138 6.637 2.887 1.00 94.81 93 ILE A C 1
ATOM 700 O O . ILE A 1 93 ? 3.260 6.686 3.399 1.00 94.81 93 ILE A O 1
ATOM 704 N N . ILE A 1 94 ? 1.901 6.082 1.702 1.00 94.06 94 ILE A N 1
ATOM 705 C CA . ILE A 1 94 ? 2.941 5.442 0.902 1.00 94.06 94 ILE A CA 1
ATOM 706 C C . ILE A 1 94 ? 3.090 6.192 -0.416 1.00 94.06 94 ILE A C 1
ATOM 708 O O . ILE A 1 94 ? 2.123 6.451 -1.129 1.00 94.06 94 ILE A O 1
ATOM 712 N N . GLN A 1 95 ? 4.339 6.522 -0.733 1.00 91.94 95 GLN A N 1
ATOM 713 C CA . GLN A 1 95 ? 4.758 6.947 -2.060 1.00 91.94 95 GLN A CA 1
ATOM 714 C C . GLN A 1 95 ? 5.830 5.971 -2.549 1.00 91.94 95 GLN A C 1
ATOM 716 O O . GLN A 1 95 ? 6.901 5.848 -1.949 1.00 91.94 95 GLN A O 1
ATOM 721 N N . SER A 1 96 ? 5.555 5.310 -3.664 1.00 90.44 96 SER A N 1
ATOM 722 C CA . SER A 1 96 ? 6.392 4.283 -4.265 1.00 90.44 96 SER A CA 1
ATOM 723 C C . SER A 1 96 ? 7.092 4.832 -5.506 1.00 90.44 96 SER A C 1
ATOM 725 O O . SER A 1 96 ? 6.468 5.257 -6.479 1.00 90.44 96 SER A O 1
ATOM 727 N N . LYS A 1 97 ? 8.430 4.818 -5.499 1.00 88.31 97 LYS A N 1
ATOM 728 C CA . LYS A 1 97 ? 9.251 5.198 -6.657 1.00 88.31 97 LYS A CA 1
ATOM 729 C C . LYS A 1 97 ? 10.271 4.108 -6.956 1.00 88.31 97 LYS A C 1
ATOM 731 O O . LYS A 1 97 ? 11.076 3.753 -6.104 1.00 88.31 97 LYS A O 1
ATOM 736 N N . ASN A 1 98 ? 10.245 3.624 -8.195 1.00 87.12 98 ASN A N 1
ATOM 737 C CA . ASN A 1 98 ? 11.197 2.645 -8.724 1.00 87.12 98 ASN A CA 1
ATOM 738 C C . ASN A 1 98 ? 12.271 3.316 -9.606 1.00 87.12 98 ASN A C 1
ATOM 740 O O . ASN A 1 98 ? 12.745 2.757 -10.592 1.00 87.12 98 ASN A O 1
ATOM 744 N N . THR A 1 99 ? 12.599 4.574 -9.307 1.00 84.81 99 THR A N 1
ATOM 745 C CA . THR A 1 99 ? 13.604 5.357 -10.030 1.00 84.81 99 THR A CA 1
ATOM 746 C C . THR A 1 99 ? 14.490 6.102 -9.044 1.00 84.81 99 THR A C 1
ATOM 748 O O . THR A 1 99 ? 14.018 6.616 -8.033 1.00 84.81 99 THR A O 1
ATOM 751 N N . ASP A 1 100 ? 15.777 6.208 -9.374 1.00 80.69 100 ASP A N 1
ATOM 752 C CA . ASP A 1 100 ? 16.780 6.853 -8.514 1.00 80.69 100 ASP A CA 1
ATOM 753 C C . ASP A 1 100 ? 16.781 8.393 -8.641 1.00 80.69 100 ASP A C 1
ATOM 755 O O . ASP A 1 100 ? 17.553 9.085 -7.976 1.00 80.69 100 ASP A O 1
ATOM 759 N N . SER A 1 101 ? 15.942 8.956 -9.516 1.00 77.56 101 SER A N 1
ATOM 760 C CA . SER A 1 101 ? 15.829 10.397 -9.737 1.00 77.56 101 SER A CA 1
ATOM 761 C C . SER A 1 101 ? 14.394 10.831 -10.027 1.00 77.56 101 SER A C 1
ATOM 763 O O . SER A 1 101 ? 13.571 10.059 -10.527 1.00 77.56 101 SER A O 1
ATOM 765 N N . PHE A 1 102 ? 14.113 12.100 -9.721 1.00 71.06 102 PHE A N 1
ATOM 766 C CA . PHE A 1 102 ? 12.916 12.797 -10.173 1.00 71.06 102 PHE A CA 1
ATOM 767 C C . PHE A 1 102 ? 13.203 13.444 -11.525 1.00 71.06 102 PHE A C 1
ATOM 769 O O . PHE A 1 102 ? 14.169 14.193 -11.675 1.00 71.06 102 PHE A O 1
ATOM 776 N N . THR A 1 103 ? 12.355 13.185 -12.513 1.00 67.62 103 THR A N 1
ATOM 777 C CA . THR A 1 103 ? 12.335 13.977 -13.742 1.00 67.62 103 THR A CA 1
ATOM 778 C C . THR A 1 103 ? 11.429 15.181 -13.526 1.00 67.62 103 THR A C 1
ATOM 780 O O . THR A 1 103 ? 10.207 15.036 -13.491 1.00 67.62 103 THR A O 1
ATOM 783 N N . GLU A 1 104 ? 12.008 16.373 -13.381 1.00 62.47 104 G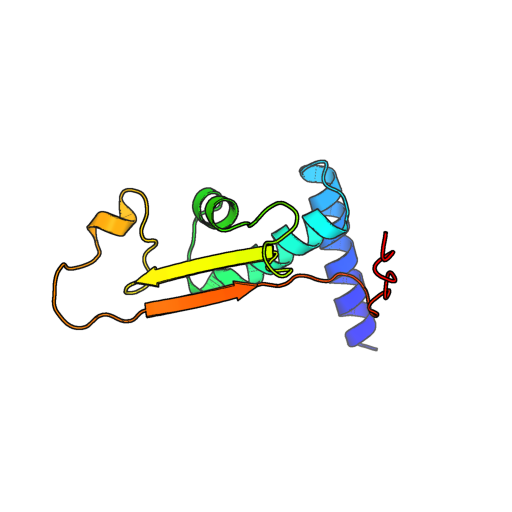LU A N 1
ATOM 784 C CA . GLU A 1 104 ? 11.233 17.614 -13.401 1.00 62.47 104 GLU A CA 1
ATOM 785 C C . GLU A 1 104 ? 10.606 17.783 -14.788 1.00 62.47 104 GLU A C 1
ATOM 787 O O . GLU A 1 104 ? 11.293 18.002 -15.785 1.00 62.47 104 GLU A O 1
ATOM 792 N N . SER A 1 105 ? 9.283 17.670 -14.861 1.00 59.31 105 SER A N 1
ATOM 793 C CA . SER A 1 105 ? 8.536 18.138 -16.023 1.00 59.31 105 SER A CA 1
ATOM 794 C C . SER A 1 105 ? 8.137 19.578 -15.746 1.00 59.31 105 SER A C 1
ATOM 796 O O . SER A 1 105 ? 7.427 19.852 -14.779 1.00 59.31 105 SER A O 1
ATOM 798 N N . THR A 1 106 ? 8.623 20.515 -16.558 1.00 62.38 106 THR A N 1
ATOM 799 C CA . THR A 1 106 ? 8.232 21.920 -16.442 1.00 62.38 106 THR A CA 1
ATOM 800 C C . THR A 1 106 ? 6.719 22.017 -16.613 1.00 62.38 106 THR A C 1
ATOM 802 O O . THR A 1 106 ? 6.184 21.571 -17.628 1.00 62.38 106 THR A O 1
ATOM 805 N N . LEU A 1 107 ? 6.022 22.601 -15.634 1.00 63.72 107 LEU A N 1
ATOM 806 C CA . LEU A 1 107 ? 4.631 23.010 -15.812 1.00 63.72 107 LEU A CA 1
ATOM 807 C C . LEU A 1 107 ? 4.592 23.987 -16.989 1.00 63.72 107 LEU A C 1
ATOM 809 O O . LEU A 1 107 ? 5.110 25.100 -16.892 1.00 63.72 107 LEU A O 1
ATOM 813 N N . ALA A 1 108 ? 4.019 23.563 -18.114 1.00 58.53 108 ALA A N 1
ATOM 814 C CA . ALA A 1 108 ? 3.728 24.473 -19.205 1.00 58.53 108 ALA A CA 1
ATOM 815 C C . ALA A 1 108 ? 2.681 25.473 -18.695 1.00 58.53 108 ALA A C 1
ATOM 817 O O . ALA A 1 108 ? 1.510 25.133 -18.534 1.00 58.53 108 ALA A O 1
ATOM 818 N N . MET A 1 109 ? 3.119 26.693 -18.378 1.00 47.59 109 MET A N 1
ATOM 819 C CA . MET A 1 109 ? 2.211 27.826 -18.230 1.00 47.59 109 MET A CA 1
ATOM 820 C C . MET A 1 109 ? 1.552 28.055 -19.596 1.00 47.59 109 MET A C 1
ATOM 822 O O . MET A 1 109 ? 2.251 28.362 -20.563 1.00 47.59 109 MET A O 1
ATOM 826 N N . PHE A 1 110 ? 0.237 27.844 -19.669 1.00 50.56 110 PHE A N 1
ATOM 827 C CA . PHE A 1 110 ? -0.607 28.272 -20.787 1.00 50.56 110 PHE A CA 1
ATOM 828 C C . PHE A 1 110 ? -0.949 29.757 -20.663 1.00 50.56 110 PHE A C 1
ATOM 830 O O . PHE A 1 110 ? -1.172 30.212 -19.516 1.00 50.56 110 PHE A O 1
#

Organism: NCBI:txid29468

pLDDT: mean 87.42, std 10.71, range [47.59, 97.69]

Radius of gyration: 17.21 Å; chains: 1; bounding box: 46×41×46 Å